Protein AF-A0A2A4Q4E3-F1 (afdb_monomer_lite)

pLDDT: mean 86.68, std 10.38, range [43.31, 96.19]

Structure (mmCIF, N/CA/C/O backbone):
data_AF-A0A2A4Q4E3-F1
#
_entry.id   AF-A0A2A4Q4E3-F1
#
loop_
_atom_site.group_PDB
_atom_site.id
_atom_site.type_symbol
_atom_site.label_atom_id
_atom_site.label_alt_id
_atom_site.label_comp_id
_atom_site.label_asym_id
_atom_site.label_entity_id
_atom_site.label_seq_id
_atom_site.pdbx_PDB_ins_code
_atom_site.Cartn_x
_atom_site.Cartn_y
_atom_site.Cartn_z
_atom_site.occupancy
_atom_site.B_iso_or_equiv
_atom_site.auth_seq_id
_atom_site.auth_comp_id
_atom_site.auth_asym_id
_atom_site.auth_atom_id
_atom_site.pdbx_PDB_model_num
ATOM 1 N N . MET A 1 1 ? 11.210 18.682 -11.495 1.00 44.03 1 MET A N 1
ATOM 2 C CA . MET A 1 1 ? 11.354 17.247 -11.178 1.00 44.03 1 MET A CA 1
ATOM 3 C C . MET A 1 1 ? 11.421 16.512 -12.503 1.00 44.03 1 MET A C 1
ATOM 5 O O . MET A 1 1 ? 10.480 16.636 -13.278 1.00 44.03 1 MET A O 1
ATOM 9 N N . ASN A 1 2 ? 12.557 15.897 -12.834 1.00 43.31 2 ASN A N 1
ATOM 10 C CA . ASN A 1 2 ? 12.710 15.213 -14.117 1.00 43.31 2 ASN A CA 1
ATOM 11 C C . ASN A 1 2 ? 11.846 13.946 -14.089 1.00 43.31 2 ASN A C 1
ATOM 13 O O . ASN A 1 2 ? 11.952 13.159 -13.154 1.00 43.31 2 ASN A O 1
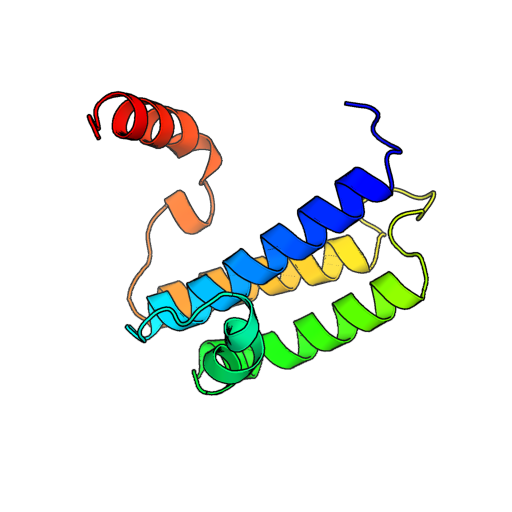ATOM 17 N N . ARG A 1 3 ? 10.974 13.764 -15.086 1.00 55.97 3 ARG A N 1
ATOM 18 C CA . ARG A 1 3 ? 10.013 12.643 -15.145 1.00 55.97 3 ARG A CA 1
ATOM 19 C C . ARG A 1 3 ? 10.686 11.260 -15.244 1.00 55.97 3 ARG A C 1
ATOM 21 O O . ARG A 1 3 ? 10.012 10.265 -15.029 1.00 55.97 3 ARG A O 1
ATOM 28 N N . ASN A 1 4 ? 11.998 11.226 -15.501 1.00 64.06 4 ASN A N 1
ATOM 29 C CA . ASN A 1 4 ? 12.815 10.023 -15.710 1.00 64.06 4 ASN A CA 1
ATOM 30 C C . ASN A 1 4 ? 13.825 9.759 -14.572 1.00 64.06 4 ASN A C 1
ATOM 32 O O . ASN A 1 4 ? 14.847 9.110 -14.787 1.00 64.06 4 ASN A O 1
ATOM 36 N N . ASP A 1 5 ? 13.596 10.300 -13.374 1.00 80.06 5 ASP A N 1
ATOM 37 C CA . ASP A 1 5 ? 14.457 10.039 -1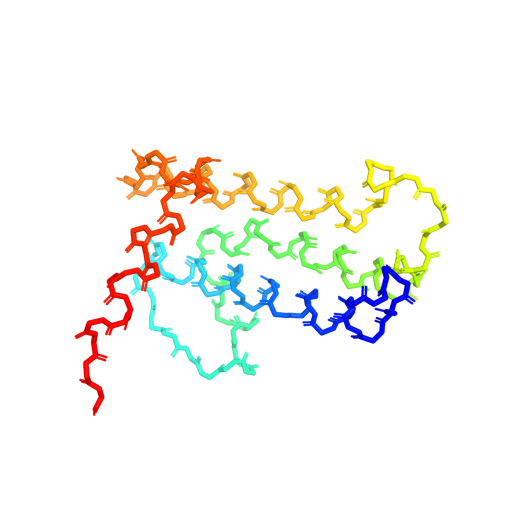2.218 1.00 80.06 5 ASP A CA 1
ATOM 38 C C . ASP A 1 5 ? 14.058 8.724 -11.523 1.00 80.06 5 ASP A C 1
ATOM 40 O O . ASP A 1 5 ? 13.157 8.686 -10.682 1.00 80.06 5 ASP A O 1
ATOM 44 N N . ALA A 1 6 ? 14.745 7.637 -11.884 1.00 78.62 6 ALA A N 1
ATOM 45 C CA . ALA A 1 6 ? 14.522 6.312 -11.307 1.00 78.62 6 ALA A CA 1
ATOM 46 C C . ALA A 1 6 ? 14.792 6.264 -9.790 1.00 78.62 6 ALA A C 1
ATOM 48 O O . ALA A 1 6 ? 14.156 5.486 -9.081 1.00 78.62 6 ALA A O 1
ATOM 49 N N . VAL A 1 7 ? 15.689 7.111 -9.266 1.00 83.75 7 VAL A N 1
ATOM 50 C CA . VAL A 1 7 ? 15.976 7.171 -7.824 1.00 83.75 7 VAL A CA 1
ATOM 51 C C . VAL A 1 7 ? 14.793 7.789 -7.088 1.00 83.75 7 VAL A C 1
ATOM 53 O O . VAL A 1 7 ? 14.316 7.223 -6.103 1.00 83.75 7 VAL A O 1
ATOM 56 N N . ALA A 1 8 ? 14.272 8.910 -7.591 1.00 83.81 8 ALA A N 1
ATOM 57 C CA . ALA A 1 8 ? 13.072 9.528 -7.034 1.00 83.81 8 ALA A CA 1
ATOM 58 C C . ALA A 1 8 ? 11.859 8.587 -7.121 1.00 83.81 8 ALA A C 1
ATOM 60 O O . ALA A 1 8 ? 11.093 8.475 -6.163 1.00 83.81 8 ALA A O 1
ATOM 61 N N . ALA A 1 9 ? 11.702 7.871 -8.237 1.00 83.81 9 ALA A N 1
ATOM 62 C CA . ALA A 1 9 ? 10.626 6.901 -8.415 1.00 83.81 9 ALA A CA 1
ATOM 63 C C . ALA A 1 9 ? 10.727 5.727 -7.423 1.00 83.81 9 ALA A C 1
ATOM 65 O O . ALA A 1 9 ? 9.718 5.336 -6.832 1.00 83.81 9 ALA A O 1
ATOM 66 N N . ASN A 1 10 ? 11.936 5.220 -7.166 1.00 86.75 10 ASN A N 1
ATOM 67 C CA . ASN A 1 10 ? 12.169 4.172 -6.172 1.00 86.75 10 ASN A CA 1
ATOM 68 C C . ASN A 1 10 ? 11.820 4.639 -4.745 1.00 86.75 10 ASN A C 1
ATOM 70 O O . ASN A 1 10 ? 11.108 3.952 -4.014 1.00 86.75 10 ASN A O 1
ATOM 74 N N . LEU A 1 11 ? 12.260 5.844 -4.359 1.00 87.81 11 LEU A N 1
ATOM 75 C CA . LEU A 1 11 ? 11.946 6.418 -3.044 1.00 87.81 11 LEU A CA 1
ATOM 76 C C . LEU A 1 11 ? 10.439 6.630 -2.859 1.00 87.81 11 LEU A C 1
ATOM 78 O O . LEU A 1 11 ? 9.894 6.269 -1.815 1.00 87.81 11 LEU A O 1
ATOM 82 N N . ASN A 1 12 ? 9.760 7.159 -3.879 1.00 88.56 12 ASN A N 1
ATOM 83 C CA . ASN A 1 12 ? 8.310 7.341 -3.851 1.00 88.56 12 ASN A CA 1
ATOM 84 C C . ASN A 1 12 ? 7.580 5.996 -3.749 1.00 88.56 12 ASN A C 1
ATOM 86 O O . ASN A 1 12 ? 6.656 5.871 -2.952 1.00 88.56 12 ASN A O 1
ATOM 90 N N . THR A 1 13 ? 8.033 4.975 -4.481 1.00 89.31 13 THR A N 1
ATOM 91 C CA . THR A 1 13 ? 7.478 3.614 -4.411 1.00 89.31 13 THR A CA 1
ATOM 92 C C . THR A 1 13 ? 7.572 3.054 -2.991 1.00 89.31 13 THR A C 1
ATOM 94 O O . THR A 1 13 ? 6.570 2.602 -2.432 1.00 89.31 13 THR A O 1
ATOM 97 N N . ALA A 1 14 ? 8.746 3.159 -2.361 1.00 89.00 14 ALA A N 1
ATOM 98 C CA . ALA A 1 14 ? 8.947 2.720 -0.982 1.00 89.00 14 ALA A CA 1
ATOM 99 C C . ALA A 1 14 ? 8.055 3.490 0.010 1.00 89.00 14 ALA A C 1
ATOM 101 O O . ALA A 1 14 ? 7.440 2.887 0.890 1.00 89.00 14 ALA A O 1
ATOM 102 N N . GLN A 1 15 ? 7.934 4.812 -0.141 1.00 91.38 15 GLN A N 1
ATOM 103 C CA . GLN A 1 15 ? 7.061 5.632 0.705 1.00 91.38 15 GLN A CA 1
ATOM 104 C C . GLN A 1 15 ? 5.583 5.267 0.538 1.00 91.38 15 GLN A C 1
ATOM 106 O O . GLN A 1 15 ? 4.879 5.100 1.536 1.00 91.38 15 GLN A O 1
ATOM 111 N N . SER A 1 16 ? 5.108 5.096 -0.696 1.00 92.19 16 SER A N 1
ATOM 112 C CA . SER A 1 16 ? 3.733 4.678 -0.982 1.00 92.19 16 SER A CA 1
ATOM 113 C C . SER A 1 16 ? 3.413 3.321 -0.357 1.00 92.19 16 SER A C 1
ATOM 115 O O . SER A 1 16 ? 2.365 3.172 0.271 1.00 92.19 16 SER A O 1
ATOM 117 N N . LEU A 1 17 ? 4.338 2.360 -0.439 1.00 91.88 17 LEU A N 1
ATOM 118 C CA . LEU A 1 17 ? 4.206 1.061 0.222 1.00 91.88 17 LEU A CA 1
ATOM 119 C C . LEU A 1 17 ? 4.153 1.183 1.749 1.00 91.88 17 LEU A C 1
ATOM 121 O O . LEU A 1 17 ? 3.288 0.581 2.383 1.00 91.88 17 LEU A O 1
ATOM 125 N N . LEU A 1 18 ? 5.019 2.001 2.354 1.00 92.56 18 LEU A N 1
ATOM 126 C CA . LEU A 1 18 ? 4.975 2.263 3.797 1.00 92.56 18 LEU A CA 1
ATOM 127 C C . LEU A 1 18 ? 3.624 2.852 4.221 1.00 92.56 18 LEU A C 1
ATOM 129 O O . LEU A 1 18 ? 3.070 2.449 5.244 1.00 92.56 18 LEU A O 1
ATOM 133 N N . HIS A 1 19 ? 3.065 3.776 3.437 1.00 93.19 19 HIS A N 1
ATOM 134 C CA . HIS A 1 19 ? 1.737 4.327 3.698 1.00 93.1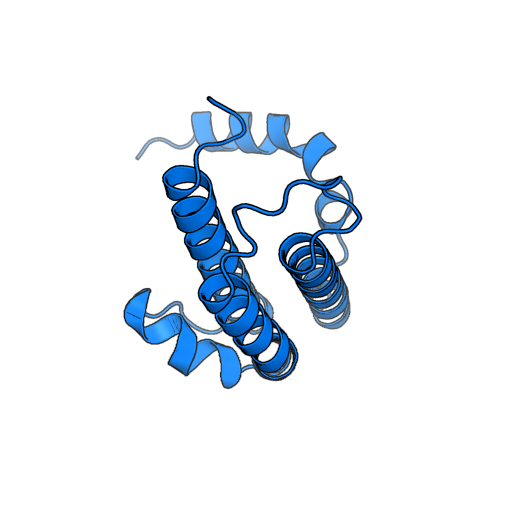9 19 HIS A CA 1
ATOM 135 C C . HIS A 1 19 ? 0.622 3.288 3.547 1.00 93.19 19 HIS A C 1
ATOM 137 O O . HIS A 1 19 ? -0.277 3.266 4.384 1.00 93.19 19 HIS A O 1
ATOM 143 N N . ALA A 1 20 ? 0.700 2.392 2.560 1.00 94.62 20 ALA A N 1
ATOM 144 C CA . ALA A 1 20 ? -0.258 1.297 2.405 1.00 94.62 20 ALA A CA 1
ATOM 145 C C . ALA A 1 20 ? -0.232 0.334 3.607 1.00 94.62 20 ALA A C 1
ATOM 147 O O . ALA A 1 20 ? -1.280 -0.018 4.150 1.00 94.62 20 ALA A O 1
ATOM 148 N N . LEU A 1 21 ? 0.963 -0.035 4.082 1.00 94.50 21 LEU A N 1
ATOM 149 C CA . LEU A 1 21 ? 1.125 -0.883 5.269 1.00 94.50 21 LEU A CA 1
ATOM 150 C C . LEU A 1 21 ? 0.597 -0.198 6.535 1.00 94.50 21 LEU A C 1
ATOM 152 O O . LEU A 1 21 ? -0.061 -0.839 7.352 1.00 94.50 21 LEU A O 1
ATOM 156 N N . ARG A 1 22 ? 0.847 1.108 6.691 1.00 94.44 22 ARG A N 1
ATOM 157 C CA . ARG A 1 22 ? 0.280 1.903 7.789 1.00 94.44 22 ARG A CA 1
ATOM 158 C C . ARG A 1 22 ? -1.242 1.927 7.723 1.00 94.44 22 ARG A C 1
ATOM 160 O O . ARG A 1 22 ? -1.862 1.675 8.744 1.00 94.44 22 ARG A O 1
ATOM 167 N N . ALA A 1 23 ? -1.826 2.153 6.546 1.00 93.19 23 ALA A N 1
ATOM 168 C CA . ALA A 1 23 ? -3.276 2.182 6.373 1.00 93.19 23 ALA A CA 1
ATOM 169 C C . ALA A 1 23 ? -3.940 0.874 6.830 1.00 93.19 23 ALA A C 1
ATOM 171 O O . ALA A 1 23 ? -4.977 0.922 7.486 1.00 93.19 23 ALA A O 1
ATOM 172 N N . CYS A 1 24 ? -3.317 -0.281 6.556 1.00 94.25 24 CYS A N 1
ATOM 173 C CA . CYS A 1 24 ? -3.796 -1.577 7.052 1.00 94.25 24 CYS A CA 1
ATOM 174 C C . CYS A 1 24 ? -3.920 -1.597 8.582 1.00 94.25 24 CYS A C 1
ATOM 176 O O . CYS A 1 24 ? -4.941 -2.022 9.110 1.00 94.25 24 CYS A O 1
ATOM 178 N N . LEU A 1 25 ? -2.903 -1.088 9.285 1.00 93.75 25 LEU A N 1
ATOM 179 C CA . LEU A 1 25 ? -2.917 -0.986 10.746 1.00 93.75 25 LEU A CA 1
ATOM 180 C C . LEU A 1 25 ? -3.960 0.031 11.230 1.00 93.75 25 LEU A C 1
ATOM 182 O O . LEU A 1 25 ? -4.693 -0.254 12.171 1.00 93.75 25 LEU A O 1
ATOM 186 N N . SER A 1 26 ? -4.072 1.188 10.563 1.00 91.69 26 SER A N 1
ATOM 187 C CA . SER A 1 26 ? -5.040 2.236 10.914 1.00 91.69 26 SER A CA 1
ATOM 188 C C . SER A 1 26 ? -6.479 1.731 10.878 1.00 91.69 26 SER A C 1
ATOM 190 O O . SER A 1 26 ? -7.255 2.028 11.780 1.00 91.69 26 SER A O 1
ATOM 192 N N . MET A 1 27 ? -6.836 0.985 9.828 1.00 90.06 27 MET A N 1
ATOM 193 C CA . MET A 1 27 ? -8.203 0.503 9.610 1.00 90.06 27 MET A CA 1
ATOM 194 C C . MET A 1 27 ? -8.654 -0.492 10.677 1.00 90.06 27 MET A C 1
ATOM 196 O O . MET A 1 27 ? -9.840 -0.559 10.981 1.00 90.06 27 MET A O 1
ATOM 200 N N . GLU A 1 28 ? -7.716 -1.233 11.261 1.00 90.19 28 GLU A N 1
ATOM 201 C CA . GLU A 1 28 ? -7.989 -2.239 12.292 1.00 90.19 28 GLU A CA 1
ATOM 202 C C . GLU A 1 28 ? -7.574 -1.758 13.694 1.00 90.19 28 GLU A C 1
ATOM 204 O O . GLU A 1 28 ? -7.581 -2.529 14.646 1.00 90.19 28 GLU A O 1
ATOM 209 N N . SER A 1 29 ? -7.279 -0.458 13.845 1.00 89.75 29 SER A N 1
ATOM 210 C CA . SER A 1 29 ? -6.895 0.178 15.118 1.00 89.75 29 SER A CA 1
ATOM 211 C C . SER A 1 29 ? -5.669 -0.455 15.794 1.00 89.75 29 SER A C 1
ATOM 213 O O . SER A 1 29 ? -5.527 -0.414 17.017 1.00 89.75 29 SER A O 1
ATOM 215 N N . GLU A 1 30 ? -4.753 -1.004 14.998 1.00 90.88 30 GLU A N 1
ATOM 216 C CA . GLU A 1 30 ? -3.493 -1.567 15.477 1.00 90.88 30 GLU A CA 1
ATOM 217 C C . GLU A 1 30 ? -2.440 -0.463 15.694 1.00 90.88 30 GLU A C 1
ATOM 219 O O . GLU A 1 30 ? -2.356 0.494 14.912 1.00 90.88 30 GLU A O 1
ATOM 224 N N . PRO A 1 31 ? -1.581 -0.570 16.725 1.00 87.50 31 PRO A N 1
ATOM 225 C CA . PRO A 1 31 ? -0.534 0.413 16.970 1.00 87.50 31 PRO A CA 1
ATOM 226 C C . PRO A 1 31 ? 0.506 0.422 15.843 1.00 87.50 31 PRO A C 1
ATOM 228 O O . PRO A 1 31 ? 0.926 -0.628 15.354 1.00 87.50 31 PRO A O 1
ATOM 231 N N . TYR A 1 32 ? 0.998 1.612 15.478 1.00 83.75 32 TYR A N 1
ATOM 232 C CA . TYR A 1 32 ? 2.092 1.744 14.514 1.00 83.75 32 TYR A CA 1
ATOM 233 C C . TYR A 1 32 ? 3.424 1.332 15.150 1.00 83.75 32 TYR A C 1
ATOM 235 O O . TYR A 1 32 ? 3.922 2.031 16.038 1.00 83.75 32 TYR A O 1
ATOM 243 N N . PRO A 1 33 ? 4.057 0.238 14.700 1.00 87.00 33 PRO A N 1
ATOM 244 C CA . PRO A 1 33 ? 5.424 -0.042 15.088 1.00 87.00 33 PRO A CA 1
ATOM 245 C C . PRO A 1 33 ? 6.380 0.878 14.309 1.00 87.00 33 PRO A C 1
ATOM 247 O O . PRO A 1 33 ? 5.987 1.572 13.371 1.00 87.00 33 PRO A O 1
ATOM 250 N N . TYR A 1 34 ? 7.671 0.833 14.641 1.00 87.12 34 TYR A N 1
ATOM 251 C CA . TYR A 1 34 ? 8.703 1.433 13.790 1.00 87.12 34 TYR A CA 1
ATOM 252 C C . TYR A 1 34 ? 8.611 0.923 12.346 1.00 87.12 34 TYR A C 1
ATOM 254 O O . TYR A 1 34 ? 8.319 -0.253 12.130 1.00 87.12 34 TYR A O 1
ATOM 262 N N . ASP A 1 35 ? 8.966 1.766 11.372 1.00 86.00 35 ASP A N 1
ATOM 263 C CA . ASP A 1 35 ? 8.829 1.468 9.937 1.00 86.00 35 ASP A CA 1
ATOM 264 C C . ASP A 1 35 ? 9.429 0.121 9.521 1.00 86.00 35 ASP A C 1
ATOM 266 O O . ASP A 1 35 ? 8.802 -0.643 8.789 1.00 86.00 35 ASP A O 1
ATOM 270 N N . LYS A 1 36 ? 10.595 -0.236 10.078 1.00 86.19 36 LYS A N 1
ATOM 271 C CA . LYS A 1 36 ? 11.265 -1.527 9.831 1.00 86.19 36 LYS A CA 1
ATOM 272 C C . LYS A 1 36 ? 10.430 -2.762 10.208 1.00 86.19 36 LYS A C 1
ATOM 274 O O . LYS A 1 36 ? 10.750 -3.872 9.796 1.00 86.19 36 LYS A O 1
ATOM 279 N N . TRP A 1 37 ? 9.393 -2.586 11.023 1.00 92.19 37 TRP A N 1
ATOM 280 C CA . TRP A 1 37 ? 8.500 -3.640 11.494 1.00 92.19 37 TRP A CA 1
ATOM 281 C C . TRP A 1 37 ? 7.124 -3.617 10.831 1.00 92.19 37 TRP A C 1
ATOM 283 O O . TRP A 1 37 ? 6.380 -4.580 11.006 1.00 92.19 37 TRP A O 1
ATOM 293 N N . LEU A 1 38 ? 6.791 -2.592 10.038 1.00 92.19 38 LEU A N 1
ATOM 294 C CA . LEU A 1 38 ? 5.489 -2.496 9.366 1.00 92.19 38 LEU A CA 1
ATOM 295 C C . LEU A 1 38 ? 5.190 -3.737 8.525 1.00 92.19 38 LEU A C 1
ATOM 297 O O . LEU A 1 38 ? 4.101 -4.291 8.626 1.00 92.19 38 LEU A O 1
ATOM 301 N N . TRP A 1 39 ? 6.182 -4.238 7.784 1.00 91.00 39 TRP A N 1
ATOM 302 C CA . TRP A 1 39 ? 6.035 -5.454 6.982 1.00 91.00 39 TRP A CA 1
ATOM 303 C C . TRP A 1 39 ? 5.744 -6.712 7.814 1.00 91.00 39 TRP A C 1
ATOM 305 O O . TRP A 1 39 ? 5.096 -7.632 7.335 1.00 91.00 39 TRP A O 1
ATOM 315 N N . ARG A 1 40 ? 6.188 -6.771 9.075 1.00 91.38 40 ARG A N 1
ATOM 316 C CA . ARG A 1 40 ? 5.898 -7.911 9.963 1.00 91.38 40 ARG A CA 1
ATOM 317 C C . ARG A 1 40 ? 4.554 -7.783 10.671 1.00 91.38 40 ARG A C 1
ATOM 319 O O . ARG A 1 40 ? 3.987 -8.797 11.073 1.00 91.38 40 ARG A O 1
ATOM 326 N N . SER A 1 41 ? 4.082 -6.558 10.879 1.00 93.69 41 SER A N 1
ATOM 327 C CA . SER A 1 41 ? 2.850 -6.290 11.622 1.00 93.69 41 SER A CA 1
ATOM 328 C C . SER A 1 41 ? 1.629 -6.212 10.717 1.00 93.69 41 SER A C 1
ATOM 330 O O . SER A 1 41 ? 0.624 -6.838 11.030 1.00 93.69 41 SER A O 1
ATOM 332 N N . ALA A 1 42 ? 1.709 -5.508 9.584 1.00 93.75 42 ALA A N 1
ATOM 333 C CA . ALA A 1 42 ? 0.557 -5.303 8.710 1.00 93.75 42 ALA A CA 1
ATOM 334 C C . ALA A 1 42 ? -0.068 -6.626 8.226 1.00 93.75 42 ALA A C 1
ATOM 336 O O . ALA A 1 42 ? -1.281 -6.750 8.356 1.00 93.75 42 ALA A O 1
ATOM 337 N N . PRO A 1 43 ? 0.680 -7.669 7.806 1.00 94.44 43 PRO A N 1
ATOM 338 C CA . PRO A 1 43 ? 0.083 -8.947 7.395 1.00 94.44 43 PRO A CA 1
ATOM 339 C C . PRO A 1 43 ? -0.658 -9.722 8.497 1.00 94.44 43 PRO A C 1
ATOM 341 O O . PRO A 1 43 ? -1.227 -10.771 8.217 1.00 94.44 43 PRO A O 1
ATOM 344 N N . LYS A 1 44 ? -0.648 -9.253 9.751 1.00 93.69 44 LYS A N 1
ATOM 345 C CA . LYS A 1 44 ? -1.473 -9.821 10.829 1.00 93.69 44 LYS A CA 1
ATOM 346 C C . LYS A 1 44 ? -2.911 -9.292 10.812 1.00 93.69 44 LYS A C 1
ATOM 348 O O . LYS A 1 44 ? -3.783 -9.940 11.374 1.00 93.69 44 LYS A O 1
ATOM 353 N N . THR A 1 45 ? -3.136 -8.155 10.157 1.00 94.06 45 THR A N 1
ATOM 354 C CA . THR A 1 45 ? -4.456 -7.543 9.936 1.00 94.06 45 THR A CA 1
ATOM 355 C C . THR A 1 45 ? -5.171 -8.213 8.763 1.00 94.06 45 THR A C 1
ATOM 357 O O . THR A 1 45 ? -4.515 -8.689 7.830 1.00 94.06 45 THR A O 1
ATOM 360 N N . ALA A 1 46 ? -6.503 -8.235 8.764 1.00 94.12 46 ALA A N 1
ATOM 361 C CA . ALA A 1 46 ? -7.291 -8.801 7.668 1.00 94.12 46 ALA A CA 1
ATOM 362 C C . ALA A 1 46 ? -7.008 -8.087 6.335 1.00 94.12 46 ALA A C 1
ATOM 364 O O . ALA A 1 46 ? -6.906 -8.726 5.285 1.00 94.12 46 ALA A O 1
ATOM 365 N N . THR A 1 47 ? -6.828 -6.766 6.362 1.00 94.44 47 THR A N 1
ATOM 366 C CA . THR A 1 47 ? -6.480 -5.991 5.166 1.00 94.44 47 THR A CA 1
ATOM 367 C C . THR A 1 47 ? -5.045 -6.240 4.721 1.00 94.44 47 THR A C 1
ATOM 369 O O . THR A 1 47 ? -4.787 -6.423 3.532 1.00 94.44 47 THR A O 1
ATOM 372 N N . GLY A 1 48 ? -4.103 -6.315 5.660 1.00 94.94 48 GLY A N 1
ATOM 373 C CA . GLY A 1 48 ? -2.706 -6.577 5.334 1.00 94.94 48 GLY A CA 1
ATOM 374 C C . GLY A 1 48 ? -2.464 -7.980 4.775 1.00 94.94 48 GLY A C 1
ATOM 375 O O . GLY A 1 48 ? -1.594 -8.135 3.921 1.00 94.94 48 GLY A O 1
ATOM 376 N N . GLN A 1 49 ? -3.253 -8.985 5.175 1.00 95.81 49 GLN A N 1
ATOM 377 C CA . GLN A 1 49 ? -3.230 -10.316 4.546 1.00 95.81 49 GLN A CA 1
ATOM 378 C C . GLN A 1 49 ? -3.594 -10.247 3.061 1.00 95.81 49 GLN A C 1
ATOM 380 O O . GLN A 1 49 ? -2.931 -10.873 2.237 1.00 95.81 49 GLN A O 1
ATOM 385 N N . LYS A 1 50 ? -4.611 -9.449 2.712 1.00 95.50 50 LYS A N 1
ATOM 386 C CA . LYS A 1 50 ? -5.006 -9.216 1.315 1.00 95.50 50 LYS A CA 1
ATOM 387 C C . LYS A 1 50 ? -3.959 -8.393 0.562 1.00 95.50 50 LYS A C 1
ATOM 389 O O . LYS A 1 50 ? -3.750 -8.628 -0.620 1.00 95.50 50 LYS A O 1
ATOM 394 N N . LEU A 1 51 ? -3.295 -7.448 1.234 1.00 95.19 51 LEU A N 1
ATOM 395 C CA . LEU A 1 51 ? -2.284 -6.572 0.637 1.00 95.19 51 LEU A CA 1
ATOM 396 C C . LEU A 1 51 ? -0.958 -7.298 0.341 1.00 95.19 51 LEU A C 1
ATOM 398 O O . LEU A 1 51 ? -0.291 -6.979 -0.641 1.00 95.19 51 LEU A O 1
ATOM 402 N N . ALA A 1 52 ? -0.557 -8.262 1.176 1.00 93.81 52 ALA A N 1
ATOM 403 C CA . ALA A 1 52 ? 0.766 -8.890 1.112 1.00 93.81 52 ALA A CA 1
ATOM 404 C C . ALA A 1 52 ? 1.144 -9.477 -0.270 1.00 93.81 52 ALA A C 1
ATOM 406 O O . ALA A 1 52 ? 2.273 -9.231 -0.703 1.00 93.81 52 ALA A O 1
ATOM 407 N N . PRO A 1 53 ? 0.248 -10.166 -1.009 1.00 93.81 53 PRO A N 1
ATOM 408 C CA . PRO A 1 53 ? 0.539 -10.623 -2.369 1.00 93.81 53 PRO A CA 1
ATOM 409 C C . PRO A 1 53 ? 0.859 -9.486 -3.350 1.00 93.81 53 PRO A C 1
ATOM 411 O O . PRO A 1 53 ? 1.737 -9.651 -4.190 1.00 93.81 53 PRO A O 1
ATOM 414 N N . HIS A 1 54 ? 0.199 -8.328 -3.234 1.00 93.50 54 HIS A N 1
ATOM 415 C CA . HIS A 1 54 ? 0.482 -7.164 -4.086 1.00 93.50 54 HIS A CA 1
ATOM 416 C C . HIS A 1 54 ? 1.855 -6.564 -3.773 1.00 93.50 54 HIS A C 1
ATOM 418 O O . HIS A 1 54 ? 2.588 -6.170 -4.672 1.00 93.50 54 HIS A O 1
ATOM 424 N N . VAL A 1 55 ? 2.239 -6.525 -2.493 1.00 91.06 55 VAL A N 1
ATOM 425 C CA . VAL A 1 55 ? 3.575 -6.052 -2.100 1.00 91.06 55 VAL A CA 1
ATOM 426 C C . VAL A 1 55 ? 4.659 -6.983 -2.637 1.00 91.06 55 VAL A C 1
ATOM 428 O O . VAL A 1 55 ? 5.676 -6.495 -3.116 1.00 91.06 55 VAL A O 1
ATOM 431 N N . ALA A 1 56 ? 4.444 -8.301 -2.598 1.00 92.06 56 ALA A N 1
ATOM 432 C CA . ALA A 1 56 ? 5.385 -9.262 -3.171 1.00 92.06 56 ALA A CA 1
ATOM 433 C C . ALA A 1 56 ? 5.582 -9.031 -4.680 1.00 92.06 56 ALA A C 1
ATOM 435 O O . ALA A 1 56 ? 6.716 -8.863 -5.117 1.00 92.06 56 ALA A O 1
ATOM 436 N N . ARG A 1 57 ? 4.489 -8.900 -5.446 1.00 93.56 57 ARG A N 1
ATOM 437 C CA . ARG A 1 57 ? 4.560 -8.608 -6.888 1.00 93.56 57 ARG A CA 1
ATOM 438 C C . ARG A 1 57 ? 5.235 -7.274 -7.201 1.00 93.56 57 ARG A C 1
ATOM 440 O O . ARG A 1 57 ? 6.058 -7.209 -8.107 1.00 93.56 57 ARG A O 1
ATOM 447 N N . LEU A 1 58 ? 4.972 -6.228 -6.416 1.00 91.88 58 LEU A N 1
ATOM 448 C CA . LEU A 1 58 ? 5.679 -4.953 -6.560 1.00 91.88 58 LEU A CA 1
ATOM 449 C C . LEU A 1 58 ? 7.189 -5.099 -6.353 1.00 91.88 58 LEU A C 1
ATOM 451 O O . LEU A 1 58 ? 7.958 -4.464 -7.071 1.00 91.88 58 LEU A O 1
ATOM 455 N N . MET A 1 59 ? 7.625 -5.920 -5.393 1.00 90.12 59 MET A N 1
ATOM 456 C CA . MET A 1 59 ? 9.053 -6.184 -5.191 1.00 90.12 59 MET A CA 1
ATOM 457 C C . MET A 1 59 ? 9.668 -6.917 -6.387 1.00 90.12 59 MET A C 1
ATOM 459 O O . MET A 1 59 ? 10.779 -6.566 -6.782 1.00 90.12 59 MET A O 1
ATOM 463 N N . ASP A 1 60 ? 8.940 -7.859 -6.992 1.00 92.88 60 ASP A N 1
ATOM 464 C CA . ASP A 1 60 ? 9.368 -8.541 -8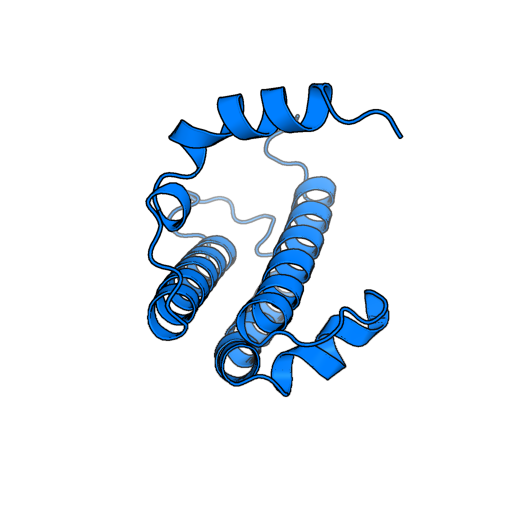.218 1.00 92.88 60 ASP A CA 1
ATOM 465 C C . ASP A 1 60 ? 9.476 -7.544 -9.389 1.00 92.88 60 ASP A C 1
ATOM 467 O O . ASP A 1 60 ? 10.512 -7.455 -10.041 1.00 92.88 60 ASP A O 1
ATOM 471 N N . HIS A 1 61 ? 8.471 -6.682 -9.584 1.00 90.94 61 HIS A N 1
ATOM 472 C CA . HIS A 1 61 ? 8.506 -5.623 -10.602 1.00 90.94 61 HIS A CA 1
ATOM 473 C C . HIS A 1 61 ? 9.676 -4.648 -10.417 1.00 90.94 61 HIS A C 1
ATOM 475 O O . HIS A 1 61 ? 10.289 -4.208 -11.391 1.00 90.94 61 HIS A O 1
ATOM 481 N N . LEU A 1 62 ? 10.001 -4.295 -9.172 1.00 89.12 62 LEU A N 1
ATOM 482 C CA . LEU A 1 62 ? 11.163 -3.461 -8.869 1.00 89.12 62 LEU A CA 1
ATOM 483 C C . LEU A 1 62 ? 12.483 -4.174 -9.178 1.00 89.12 62 LEU A C 1
ATOM 485 O O . LEU A 1 62 ? 13.407 -3.528 -9.674 1.00 89.12 62 LEU A O 1
ATOM 489 N N . ALA A 1 63 ? 12.574 -5.477 -8.902 1.00 88.88 63 ALA A N 1
ATOM 490 C CA . ALA A 1 63 ? 13.740 -6.285 -9.251 1.00 88.88 63 ALA A CA 1
ATOM 491 C C . ALA A 1 63 ? 13.942 -6.373 -10.775 1.00 88.88 63 ALA A C 1
ATOM 493 O O . ALA A 1 63 ? 15.083 -6.350 -11.236 1.00 88.88 63 ALA A O 1
ATOM 494 N N . ASP A 1 64 ? 12.847 -6.362 -11.539 1.00 89.50 64 ASP A N 1
ATOM 495 C CA . ASP A 1 64 ? 12.829 -6.379 -13.007 1.00 89.50 64 ASP A CA 1
ATOM 496 C C . ASP A 1 64 ? 12.984 -4.983 -13.660 1.00 89.50 64 ASP A C 1
ATOM 498 O O . ASP A 1 64 ? 12.746 -4.816 -14.856 1.00 89.50 64 ASP A O 1
ATOM 502 N N . ASP A 1 65 ? 13.389 -3.957 -12.899 1.00 85.44 65 ASP A N 1
ATOM 503 C CA . ASP A 1 65 ? 13.619 -2.581 -13.378 1.00 85.44 65 ASP A CA 1
ATOM 504 C C . ASP A 1 65 ? 12.370 -1.907 -13.998 1.00 85.44 65 ASP A C 1
ATOM 506 O O . ASP A 1 65 ? 12.473 -1.019 -14.851 1.00 85.44 65 ASP A O 1
ATOM 510 N N . ALA A 1 66 ? 11.162 -2.256 -13.525 1.00 86.62 66 ALA A N 1
ATOM 511 C CA . ALA A 1 66 ? 9.895 -1.688 -14.016 1.00 86.62 66 ALA A CA 1
ATOM 512 C C . ALA A 1 66 ? 9.781 -0.155 -13.852 1.00 86.62 66 ALA A C 1
ATOM 514 O O . ALA A 1 66 ? 8.934 0.492 -14.477 1.00 86.62 66 ALA A O 1
ATOM 515 N N . LEU A 1 67 ? 10.656 0.460 -13.047 1.00 85.94 67 LEU A N 1
ATOM 516 C CA . LEU A 1 67 ? 10.775 1.917 -12.920 1.00 85.94 67 LEU A CA 1
ATOM 517 C C . LEU A 1 67 ? 11.251 2.596 -14.212 1.00 85.94 67 LEU A C 1
ATOM 519 O O . LEU A 1 67 ? 10.991 3.784 -14.398 1.00 85.94 67 LEU A O 1
ATOM 523 N N . ARG A 1 68 ? 11.941 1.870 -15.100 1.00 85.12 68 ARG A N 1
ATOM 524 C CA . ARG A 1 68 ? 12.439 2.386 -16.385 1.00 85.12 68 ARG A CA 1
ATOM 525 C C . ARG A 1 68 ? 11.553 2.018 -17.574 1.00 85.12 68 ARG A C 1
ATOM 527 O O . ARG A 1 68 ? 11.990 2.135 -18.718 1.00 85.12 68 ARG A O 1
ATOM 534 N N . PHE A 1 69 ? 10.317 1.585 -17.322 1.00 84.81 69 PHE A N 1
ATOM 535 C CA . PHE A 1 69 ? 9.377 1.212 -18.374 1.00 84.81 69 PHE A CA 1
ATOM 536 C C . PHE A 1 69 ? 9.200 2.350 -19.407 1.00 84.81 69 PHE A C 1
ATOM 538 O O . PHE A 1 69 ? 8.843 3.466 -19.024 1.00 84.81 69 PHE A O 1
ATOM 545 N N . PRO A 1 70 ? 9.438 2.098 -20.710 1.00 82.56 70 PRO A N 1
ATOM 546 C CA . PRO A 1 70 ? 9.460 3.148 -21.732 1.00 82.56 70 PRO A CA 1
ATOM 547 C C . PRO A 1 70 ? 8.071 3.501 -22.290 1.00 82.56 70 PRO A C 1
ATOM 549 O O . PRO A 1 70 ? 7.944 4.460 -23.052 1.00 82.56 70 PRO A O 1
ATOM 552 N N . GLY A 1 71 ? 7.046 2.707 -21.969 1.00 85.75 71 GLY A N 1
ATOM 553 C CA . GLY A 1 71 ? 5.683 2.881 -22.462 1.00 85.75 71 GLY A CA 1
ATOM 554 C C . GLY A 1 71 ? 4.821 3.809 -21.597 1.00 85.75 71 GLY A C 1
ATOM 555 O O . GLY A 1 71 ? 5.294 4.401 -20.622 1.00 85.75 71 GLY A O 1
ATOM 556 N N . PRO A 1 72 ? 3.531 3.952 -21.940 1.00 85.75 72 PRO A N 1
ATOM 557 C CA . PRO A 1 72 ? 2.602 4.752 -21.155 1.00 85.75 72 PRO A CA 1
ATOM 558 C C . PRO A 1 72 ? 2.378 4.147 -19.760 1.00 85.75 72 PRO A C 1
ATOM 560 O O . PRO A 1 72 ? 2.373 2.937 -19.563 1.00 85.75 72 PRO A O 1
ATOM 563 N N . GLU A 1 73 ? 2.121 5.009 -18.779 1.00 83.81 73 GLU A N 1
ATOM 564 C CA . GLU A 1 73 ? 1.899 4.631 -17.373 1.00 83.81 73 GLU A CA 1
ATOM 565 C C . GLU A 1 73 ? 0.675 3.711 -17.168 1.00 83.81 73 GLU A C 1
ATOM 567 O O . GLU A 1 73 ? 0.585 3.000 -16.169 1.00 83.81 73 GLU A O 1
ATOM 572 N N . SER A 1 74 ? -0.266 3.673 -18.119 1.00 85.69 74 SER A N 1
ATOM 573 C CA . SER A 1 74 ? -1.379 2.712 -18.130 1.00 85.69 74 SER A CA 1
ATOM 574 C C . SER A 1 74 ? -0.905 1.261 -18.219 1.00 85.69 74 SER A C 1
ATOM 576 O O . SER A 1 74 ? -1.515 0.388 -17.599 1.00 85.69 74 SER A O 1
ATOM 578 N N . ASP A 1 75 ? 0.200 1.036 -18.927 1.00 87.75 75 ASP A N 1
ATOM 579 C CA . ASP A 1 75 ? 0.697 -0.284 -19.315 1.00 87.75 75 ASP A CA 1
ATOM 580 C C . ASP A 1 75 ? 1.853 -0.739 -18.409 1.00 87.75 75 ASP A C 1
ATOM 582 O O . ASP A 1 75 ? 2.318 -1.871 -18.508 1.00 87.75 75 ASP A O 1
ATOM 586 N N . ASN A 1 76 ? 2.315 0.135 -17.506 1.00 87.81 76 ASN A N 1
ATOM 587 C CA . ASN A 1 76 ? 3.334 -0.203 -16.521 1.00 87.81 76 ASN A CA 1
ATOM 588 C C . ASN A 1 76 ? 2.735 -1.112 -15.432 1.00 87.81 76 ASN A C 1
ATOM 590 O O . ASN A 1 76 ? 1.836 -0.696 -14.696 1.00 87.81 76 ASN A O 1
ATOM 594 N N . ALA A 1 77 ? 3.276 -2.325 -15.291 1.00 89.19 77 ALA A N 1
ATOM 595 C CA . ALA A 1 77 ? 2.854 -3.300 -14.285 1.00 89.19 77 ALA A CA 1
ATOM 596 C C . ALA A 1 77 ? 2.930 -2.749 -12.847 1.00 89.19 77 ALA A C 1
ATOM 598 O O . ALA A 1 77 ? 2.002 -2.937 -12.065 1.00 89.19 77 ALA A O 1
ATOM 599 N N . LEU A 1 78 ? 3.969 -1.964 -12.526 1.00 89.25 78 LEU A N 1
ATOM 600 C CA . LEU A 1 78 ? 4.118 -1.310 -11.222 1.00 89.25 78 LEU A CA 1
ATOM 601 C C . LEU A 1 78 ? 2.939 -0.363 -10.933 1.00 89.25 78 LEU A C 1
ATOM 603 O O . LEU A 1 78 ? 2.380 -0.350 -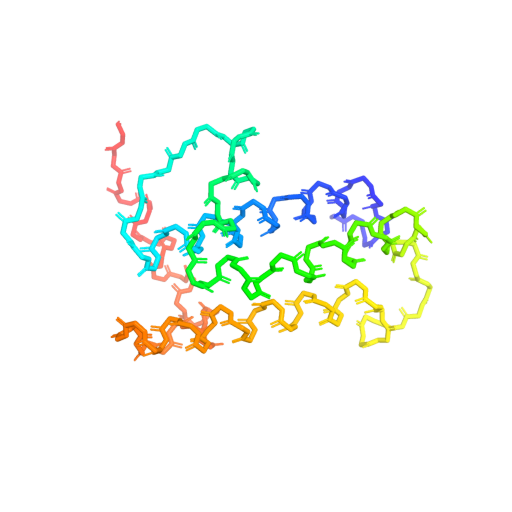9.837 1.00 89.25 78 LEU A O 1
ATOM 607 N N . SER A 1 79 ? 2.538 0.423 -11.935 1.00 89.06 79 SER A N 1
ATOM 608 C CA . SER A 1 79 ? 1.396 1.336 -11.833 1.00 89.06 79 SER A CA 1
ATOM 609 C C . SER A 1 79 ? 0.072 0.597 -11.688 1.00 89.06 79 SER A C 1
ATOM 611 O O . SER A 1 79 ? -0.795 1.036 -10.932 1.00 89.06 79 SER A O 1
ATOM 613 N N . GLN A 1 80 ? -0.104 -0.514 -12.405 1.00 91.06 80 GLN A N 1
ATOM 614 C CA . GLN A 1 80 ? -1.300 -1.349 -12.294 1.00 91.06 80 GLN A CA 1
ATOM 615 C C . GLN A 1 80 ? -1.434 -1.925 -10.881 1.00 91.06 80 GLN A C 1
ATOM 617 O O . GLN A 1 80 ? -2.473 -1.721 -10.251 1.00 91.06 80 GLN A O 1
ATOM 622 N N . ASP A 1 81 ? -0.363 -2.500 -10.332 1.00 92.88 81 ASP A N 1
ATOM 623 C CA . ASP A 1 81 ? -0.356 -3.026 -8.964 1.00 92.88 81 ASP A CA 1
ATOM 624 C C . ASP A 1 81 ? -0.665 -1.933 -7.925 1.00 92.88 81 ASP A C 1
ATOM 626 O O . ASP A 1 81 ? -1.445 -2.153 -6.998 1.00 92.88 81 ASP A O 1
ATOM 630 N N . PHE A 1 82 ? -0.148 -0.710 -8.092 1.00 92.50 82 PHE A N 1
ATOM 631 C CA . PHE A 1 82 ? -0.510 0.400 -7.202 1.00 92.50 82 PHE A CA 1
ATOM 632 C C . PHE A 1 82 ? -1.991 0.796 -7.282 1.00 92.50 82 PHE A C 1
ATOM 634 O O . PHE A 1 82 ? -2.584 1.168 -6.263 1.00 92.50 82 PHE A O 1
ATOM 641 N N . ARG A 1 83 ? -2.614 0.720 -8.465 1.00 92.44 83 ARG A N 1
ATOM 642 C CA . ARG A 1 83 ? -4.061 0.958 -8.618 1.00 92.44 83 ARG A CA 1
ATOM 643 C C . ARG A 1 83 ? -4.878 -0.140 -7.940 1.00 92.44 83 ARG A C 1
ATOM 645 O O . ARG A 1 83 ? -5.892 0.171 -7.310 1.00 92.44 83 ARG A O 1
ATOM 652 N N . GLU A 1 84 ? -4.427 -1.389 -8.014 1.00 94.94 84 GLU A N 1
ATOM 653 C CA . GLU A 1 84 ? -5.041 -2.504 -7.286 1.00 94.94 84 GLU A CA 1
ATOM 654 C C . GLU A 1 84 ? -4.928 -2.313 -5.773 1.00 94.94 84 GLU A C 1
ATOM 656 O O . GLU A 1 84 ? -5.941 -2.376 -5.079 1.00 94.94 84 GLU A O 1
ATOM 661 N N . ILE A 1 85 ? -3.738 -1.968 -5.265 1.00 95.25 85 ILE A N 1
ATOM 662 C CA . ILE A 1 85 ? -3.524 -1.654 -3.844 1.00 95.25 85 ILE A CA 1
ATOM 663 C C . ILE A 1 85 ? -4.457 -0.537 -3.390 1.00 95.25 85 ILE A C 1
ATOM 665 O O . ILE A 1 85 ? -5.096 -0.649 -2.346 1.00 95.25 85 ILE A O 1
ATOM 669 N N . ARG A 1 86 ? -4.566 0.545 -4.169 1.00 94.69 86 ARG A N 1
ATOM 670 C CA . ARG A 1 86 ? -5.470 1.649 -3.837 1.00 94.69 86 ARG A CA 1
ATOM 671 C C . ARG A 1 86 ? -6.919 1.174 -3.745 1.00 94.69 86 ARG A C 1
ATOM 673 O O . ARG A 1 86 ? -7.611 1.555 -2.806 1.00 94.69 86 ARG A O 1
ATOM 680 N N . SER A 1 87 ? -7.371 0.374 -4.706 1.00 95.12 87 SER A N 1
ATOM 681 C CA . SER A 1 87 ? -8.747 -0.133 -4.744 1.00 95.12 87 SER A CA 1
ATOM 682 C C . SER A 1 87 ? -9.028 -1.040 -3.546 1.00 95.12 87 SER A C 1
ATOM 684 O O . SER A 1 87 ? -10.001 -0.822 -2.832 1.00 95.12 87 SER A O 1
ATOM 686 N N . LEU A 1 88 ? -8.104 -1.956 -3.243 1.00 96.19 88 LEU A N 1
ATOM 687 C CA . LEU A 1 88 ? -8.155 -2.825 -2.069 1.00 96.19 88 LEU A CA 1
ATOM 688 C C . LEU A 1 88 ? -8.262 -2.022 -0.771 1.00 96.19 88 LEU A C 1
ATOM 690 O O . LEU A 1 88 ? -9.108 -2.328 0.064 1.00 96.19 88 LEU A O 1
ATOM 694 N N . LEU A 1 89 ? -7.435 -0.987 -0.595 1.00 95.44 89 LEU A N 1
ATOM 695 C CA . LEU A 1 89 ? -7.467 -0.154 0.609 1.00 95.44 89 LEU A CA 1
ATOM 696 C C . LEU A 1 89 ? -8.787 0.619 0.742 1.00 95.44 89 LEU A C 1
ATOM 698 O O . LEU A 1 89 ? -9.305 0.732 1.848 1.00 95.44 89 LEU A O 1
ATOM 702 N N . ILE A 1 90 ? -9.342 1.128 -0.361 1.00 95.19 90 ILE A N 1
ATOM 703 C CA . ILE A 1 90 ? -10.642 1.818 -0.362 1.00 95.19 90 ILE A CA 1
ATOM 704 C C . ILE A 1 90 ? -11.767 0.848 0.009 1.00 95.19 90 ILE A C 1
ATOM 706 O O . ILE A 1 90 ? -12.613 1.176 0.841 1.00 95.19 90 ILE A O 1
ATOM 710 N N . ASP A 1 91 ? -11.774 -0.345 -0.578 1.00 95.19 91 ASP A N 1
ATOM 711 C CA . ASP A 1 91 ? -12.806 -1.344 -0.308 1.00 95.19 91 ASP A CA 1
ATOM 712 C C . ASP A 1 91 ? -12.713 -1.874 1.127 1.00 95.19 91 ASP A C 1
ATOM 714 O O . ASP A 1 91 ? -13.737 -2.019 1.796 1.00 95.19 91 ASP A O 1
ATOM 718 N N . SER A 1 92 ? -11.497 -2.089 1.636 1.00 94.75 92 SER A N 1
ATOM 719 C CA . SER A 1 92 ? -11.268 -2.415 3.046 1.00 94.75 92 SER A CA 1
ATOM 720 C C . SER A 1 92 ? -11.748 -1.303 3.978 1.00 94.75 92 SER A C 1
ATOM 722 O O . SER A 1 92 ? -12.432 -1.601 4.952 1.00 94.75 92 SER A O 1
ATOM 724 N N . ALA A 1 93 ? -11.458 -0.033 3.674 1.00 93.88 93 ALA A N 1
ATOM 725 C CA . ALA A 1 93 ? -11.908 1.099 4.487 1.00 93.88 93 ALA A CA 1
ATOM 726 C C . ALA A 1 93 ? -13.441 1.153 4.575 1.00 93.88 93 ALA A C 1
ATOM 728 O O . ALA A 1 93 ? -14.007 1.302 5.656 1.00 93.88 93 ALA A O 1
ATOM 729 N N . ARG A 1 94 ? -14.130 0.931 3.453 1.00 94.00 94 ARG A N 1
ATOM 730 C CA . ARG A 1 94 ? -15.598 0.855 3.427 1.00 94.00 94 ARG A CA 1
ATOM 731 C C . ARG A 1 94 ? -16.134 -0.303 4.257 1.00 94.00 94 ARG A C 1
ATOM 733 O O . ARG A 1 94 ? -17.106 -0.132 4.988 1.00 94.00 94 ARG A O 1
ATOM 740 N N . GLN A 1 95 ? -15.492 -1.470 4.180 1.00 92.44 95 GLN A N 1
ATOM 741 C CA . GLN A 1 95 ? -15.861 -2.647 4.976 1.00 92.44 95 GLN A CA 1
ATOM 742 C C . GLN A 1 95 ? -15.689 -2.415 6.484 1.00 92.44 95 GLN A C 1
ATOM 744 O O . GLN A 1 95 ? -16.425 -3.010 7.268 1.00 92.44 95 GLN A O 1
ATOM 749 N N . THR A 1 96 ? -14.769 -1.538 6.895 1.00 88.50 96 THR A N 1
ATOM 750 C CA . THR A 1 96 ? -14.577 -1.143 8.300 1.00 88.50 96 THR A CA 1
ATOM 751 C C . THR A 1 96 ? -15.417 0.069 8.721 1.00 88.50 96 THR A C 1
ATOM 753 O O . THR A 1 96 ? -15.292 0.539 9.850 1.00 88.50 96 THR A O 1
ATOM 756 N N . GLY A 1 97 ? -16.313 0.556 7.853 1.00 90.69 97 GLY A N 1
ATOM 757 C CA . GLY A 1 97 ? -17.241 1.653 8.148 1.00 90.69 97 GLY A CA 1
ATOM 758 C C . GLY A 1 97 ? -16.711 3.053 7.825 1.00 90.69 97 GLY A C 1
ATOM 759 O O . GLY A 1 97 ? -17.358 4.039 8.169 1.00 90.69 97 GLY A O 1
ATOM 760 N N . ILE A 1 98 ? -15.564 3.160 7.153 1.00 89.94 98 ILE A N 1
ATOM 761 C CA . ILE A 1 98 ? -15.023 4.419 6.635 1.00 89.94 98 ILE A CA 1
ATOM 762 C C . ILE A 1 98 ? -15.470 4.545 5.171 1.00 89.94 98 ILE A C 1
ATOM 764 O O . ILE A 1 98 ? -14.810 4.030 4.272 1.00 89.94 98 ILE A O 1
ATOM 768 N N . ASP A 1 99 ? -16.593 5.221 4.916 1.00 92.00 99 ASP A N 1
ATOM 769 C CA . ASP A 1 99 ? -17.098 5.486 3.556 1.00 92.00 99 ASP A CA 1
ATOM 770 C C . ASP A 1 99 ? -17.195 6.989 3.286 1.00 92.00 99 ASP A C 1
ATOM 772 O O . ASP A 1 99 ? -18.265 7.590 3.221 1.00 92.00 99 ASP A O 1
ATOM 776 N N . GLU A 1 100 ? -16.027 7.612 3.172 1.00 89.88 100 GLU A N 1
ATOM 777 C CA . GLU A 1 100 ? -15.908 9.053 3.006 1.00 89.88 100 GLU A CA 1
ATOM 778 C C . GLU A 1 100 ? -15.551 9.446 1.561 1.00 89.88 100 GLU A C 1
ATOM 780 O O . GLU A 1 100 ? -14.751 8.763 0.906 1.00 89.88 100 GLU A O 1
ATOM 785 N N . PRO A 1 101 ? -16.040 10.596 1.049 1.00 88.62 101 PRO A N 1
ATOM 786 C CA . PRO A 1 101 ? -15.764 11.045 -0.321 1.00 88.62 101 PRO A CA 1
ATOM 787 C C . PRO A 1 101 ? -14.269 11.174 -0.644 1.00 88.62 101 PRO A C 1
ATOM 789 O O . PRO A 1 101 ? -13.838 10.902 -1.772 1.00 88.62 101 PRO A O 1
ATOM 792 N N . TRP A 1 102 ? -13.456 11.533 0.356 1.00 87.12 102 TRP A N 1
ATOM 793 C CA .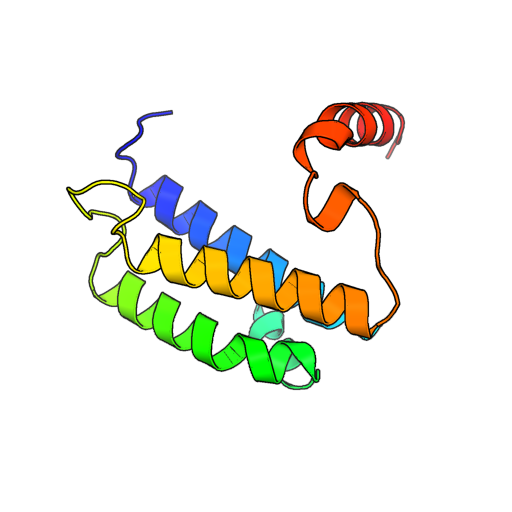 TRP A 1 102 ? -12.017 11.728 0.193 1.00 87.12 102 TRP A CA 1
ATOM 794 C C . TRP A 1 102 ? -11.258 10.437 -0.140 1.00 87.12 102 TRP A C 1
ATOM 796 O O . TRP A 1 102 ? -10.160 10.523 -0.683 1.00 87.12 102 TRP A O 1
ATOM 806 N N . LEU A 1 103 ? -11.834 9.249 0.079 1.00 88.50 103 LEU A N 1
ATOM 807 C CA . LEU A 1 103 ? -11.219 7.977 -0.328 1.00 88.50 103 LEU A CA 1
ATOM 808 C C . LEU A 1 103 ? -11.017 7.900 -1.849 1.00 88.50 103 LEU A C 1
ATOM 810 O O . LEU A 1 103 ? -9.986 7.441 -2.352 1.00 88.50 103 LEU A O 1
ATOM 814 N N . THR A 1 104 ? -11.992 8.403 -2.607 1.00 88.56 104 THR A N 1
ATOM 815 C CA . THR A 1 104 ? -11.959 8.370 -4.075 1.00 88.56 104 THR A CA 1
ATOM 816 C C . THR A 1 104 ? -11.558 9.711 -4.671 1.00 88.56 104 THR A C 1
ATOM 818 O O . THR A 1 104 ? -10.786 9.716 -5.631 1.00 88.56 104 THR A O 1
ATOM 821 N N . ARG A 1 105 ? -11.986 10.828 -4.064 1.00 87.19 105 ARG A N 1
ATOM 822 C CA . ARG A 1 105 ? -11.784 12.204 -4.549 1.00 87.19 105 ARG A CA 1
ATOM 823 C C . ARG A 1 105 ? -10.840 13.028 -3.675 1.00 87.19 105 ARG A C 1
ATOM 825 O O . ARG A 1 105 ? -11.043 14.221 -3.480 1.00 87.19 105 ARG A O 1
ATOM 832 N N . TRP A 1 106 ? -9.781 12.411 -3.151 1.00 84.75 106 TRP A N 1
ATOM 833 C CA . TRP A 1 106 ? -8.805 13.065 -2.264 1.00 84.75 106 TRP A CA 1
ATOM 834 C C . TRP A 1 106 ? -8.286 14.413 -2.794 1.00 84.75 106 TRP A C 1
ATOM 836 O O . TRP A 1 106 ? -8.029 15.315 -1.999 1.00 84.75 106 TRP A O 1
ATOM 846 N N . TRP A 1 107 ? -8.174 14.585 -4.119 1.00 84.00 107 TRP A N 1
ATOM 847 C CA . TRP A 1 107 ? -7.707 15.831 -4.735 1.00 84.00 107 TRP A CA 1
ATOM 848 C C . TRP A 1 107 ? -8.599 17.038 -4.428 1.00 84.00 107 TRP A C 1
ATOM 850 O O . TRP A 1 107 ? -8.082 18.144 -4.274 1.00 84.00 107 TRP A O 1
ATOM 860 N N . GLU A 1 108 ? -9.909 16.836 -4.264 1.00 85.94 108 GLU A N 1
ATOM 861 C CA . GLU A 1 108 ? -10.862 17.894 -3.894 1.00 85.94 108 GLU A CA 1
ATOM 862 C C . GLU A 1 108 ? -10.613 18.386 -2.458 1.00 85.94 108 GLU A C 1
ATOM 864 O O . GLU A 1 108 ? -10.900 19.535 -2.121 1.00 85.94 108 GLU A O 1
ATOM 869 N N . HIS A 1 109 ? -9.987 17.547 -1.628 1.00 79.25 109 HIS A N 1
ATOM 870 C CA . HIS A 1 109 ? -9.755 17.791 -0.206 1.00 79.25 109 HIS A CA 1
ATOM 871 C C . HIS A 1 109 ? -8.306 18.182 0.133 1.00 79.25 109 HIS A C 1
ATOM 873 O O . HIS A 1 109 ? -8.035 18.567 1.272 1.00 79.25 109 HIS A O 1
ATOM 879 N N . ILE A 1 110 ? -7.369 18.169 -0.829 1.00 78.50 110 ILE A N 1
ATOM 880 C CA . ILE A 1 110 ? -5.957 18.545 -0.589 1.00 78.50 110 ILE A CA 1
ATOM 881 C C . ILE A 1 110 ? -5.846 19.947 0.006 1.00 78.50 110 ILE A C 1
ATOM 883 O O . ILE A 1 110 ? -5.077 20.163 0.939 1.00 78.50 110 ILE A O 1
ATOM 887 N N . ASN A 1 111 ? -6.599 20.913 -0.526 1.00 77.06 111 ASN A N 1
ATOM 888 C CA . ASN A 1 111 ? -6.520 22.296 -0.056 1.00 77.06 111 ASN A CA 1
ATOM 889 C C . ASN A 1 111 ? -7.003 22.422 1.393 1.00 77.06 111 ASN A C 1
ATOM 891 O O . ASN A 1 111 ? -6.378 23.126 2.184 1.00 77.06 111 ASN A O 1
ATOM 895 N N . GLN A 1 112 ? -8.053 21.683 1.762 1.00 72.44 112 GLN A N 1
ATOM 896 C CA . GLN A 1 112 ? -8.557 21.633 3.136 1.00 72.44 112 GLN A CA 1
ATOM 897 C C . GLN A 1 112 ? -7.524 21.007 4.077 1.00 72.44 112 GLN A C 1
ATOM 899 O O . GLN A 1 112 ? -7.212 21.595 5.112 1.00 72.44 112 GLN A O 1
ATOM 904 N N . ALA A 1 113 ? -6.928 19.875 3.685 1.00 68.12 113 ALA A N 1
ATOM 905 C CA . ALA A 1 113 ? -5.862 19.231 4.447 1.00 68.12 113 ALA A CA 1
ATOM 906 C C . ALA A 1 113 ? -4.657 20.169 4.627 1.00 68.12 113 ALA A C 1
ATOM 908 O O . ALA A 1 113 ? -4.165 20.350 5.737 1.00 68.12 113 ALA A O 1
ATOM 909 N N . ARG A 1 114 ? -4.232 20.854 3.559 1.00 70.12 114 ARG A N 1
ATOM 910 C CA . ARG A 1 114 ? -3.110 21.802 3.588 1.00 70.12 114 ARG A CA 1
ATOM 911 C C . ARG A 1 114 ? -3.371 22.978 4.531 1.00 70.12 114 ARG A C 1
ATOM 913 O O . ARG A 1 114 ? -2.481 23.350 5.293 1.00 70.12 114 ARG A O 1
ATOM 920 N N . SER A 1 115 ? -4.581 23.538 4.503 1.00 75.94 115 SER A N 1
ATOM 921 C CA . SER A 1 115 ? -5.000 24.608 5.416 1.00 75.94 115 SER A CA 1
ATOM 922 C C . SER A 1 115 ? -5.126 24.147 6.869 1.00 75.94 115 SER A C 1
ATOM 924 O O . SER A 1 115 ? -4.862 24.934 7.775 1.00 75.94 115 SER A O 1
ATOM 926 N N . ALA A 1 116 ? -5.525 22.897 7.116 1.00 71.81 116 ALA A N 1
ATOM 927 C CA . ALA A 1 116 ? -5.576 22.335 8.462 1.00 71.81 116 ALA A CA 1
ATOM 928 C C . ALA A 1 116 ? -4.162 22.155 9.035 1.00 71.81 116 ALA A C 1
ATOM 930 O O . ALA A 1 116 ? -3.881 22.635 10.132 1.00 71.81 116 ALA A O 1
ATOM 931 N N . THR A 1 117 ? -3.241 21.567 8.265 1.00 68.06 117 THR A N 1
ATOM 932 C CA . THR A 1 117 ? -1.850 21.350 8.693 1.00 68.06 117 THR A CA 1
ATOM 933 C C . THR A 1 117 ? -1.107 22.661 8.945 1.00 68.06 117 THR A C 1
ATOM 935 O O . THR A 1 117 ? -0.333 22.744 9.892 1.00 68.06 117 THR A O 1
ATOM 938 N N . SER A 1 118 ? -1.373 23.721 8.170 1.00 72.50 118 SER A N 1
ATOM 939 C CA . SER A 1 118 ? -0.738 25.030 8.390 1.00 72.50 118 SER A CA 1
ATOM 940 C C . SER A 1 118 ? -1.187 25.732 9.679 1.00 72.50 118 SER A C 1
ATOM 942 O O . SER A 1 118 ? -0.588 26.732 10.067 1.00 72.50 118 SER A O 1
ATOM 944 N N . ARG A 1 119 ? -2.271 25.266 10.315 1.00 72.69 119 ARG A N 1
ATOM 945 C CA . ARG A 1 119 ? -2.799 25.815 11.575 1.00 72.69 119 ARG A CA 1
ATOM 946 C C . ARG A 1 119 ? -2.305 25.060 12.808 1.00 72.69 119 ARG A C 1
ATOM 948 O O . ARG A 1 119 ? -2.463 25.567 13.915 1.00 72.69 119 ARG A O 1
ATOM 955 N N . VAL A 1 120 ? -1.704 23.883 12.635 1.00 69.38 120 VAL A N 1
ATOM 956 C CA . VAL A 1 120 ? -1.108 23.116 13.732 1.00 69.38 120 VAL A CA 1
ATOM 957 C C . VAL A 1 120 ? 0.233 23.756 14.094 1.00 69.38 120 VAL A C 1
ATOM 959 O O . VAL A 1 120 ? 1.155 23.781 13.281 1.00 69.38 120 VAL A O 1
ATOM 962 N N . ARG A 1 121 ? 0.334 24.303 15.309 1.00 48.44 121 ARG A N 1
ATOM 963 C CA . ARG A 1 121 ? 1.614 24.713 15.900 1.00 48.44 121 ARG A CA 1
ATOM 964 C C . ARG A 1 121 ? 2.174 23.531 16.684 1.00 48.44 121 ARG A C 1
ATOM 966 O O . ARG A 1 121 ? 1.497 23.045 17.586 1.00 48.44 121 ARG A O 1
ATOM 973 N N . TRP A 1 122 ? 3.362 23.082 16.291 1.00 52.41 122 TRP A N 1
ATOM 974 C CA . TRP A 1 122 ? 4.189 22.153 17.059 1.00 52.41 122 TRP A CA 1
ATOM 975 C C . TRP A 1 122 ? 4.940 22.909 18.151 1.00 52.41 122 TRP A C 1
ATOM 977 O O . TRP A 1 122 ? 5.349 24.062 17.871 1.00 52.41 122 TRP A O 1
#

Radius of gyration: 15.8 Å; chains: 1; bounding box: 33×36×40 Å

Sequence (122 aa):
MNRNDAVAANLNTAQSLLHALRACLSMESEPYPYDKWLWRSAPKTATGQKLAPHVARLMDHLADDALRFPGPESDNALSQDFREIRSLLIDSARQTGIDEPWLTRWWEHINQARSATSRVRW

Secondary structure (DSSP, 8-state):
--TT-HHHHHHHHHHHHHHHHHHHHHHTT-----HHHHHHHGGGSHHHHHHHHHHHHHHHHHHTTGGG--S-TTT-HHHHHHHHHHHHHHHHHHHTT---THHHHHHHHHHHHHHHHTT---

Foldseek 3Di:
DPLLPLVVVVVVLLVLVLVLLVLLCVLVVHDDDPSVCSLVPSCVGPLSVVLVVLVVVLVVCVVVVLSRPPDDLVPRPNSVSSVVSLVSSQVSSVVSVNPDPCSPPVVVCPVVVVVVVVPDDD